Protein AF-A0A3C0VVR6-F1 (afdb_monomer)

Radius of gyration: 11.72 Å; Cα contacts (8 Å, |Δi|>4): 78; chains: 1; bounding box: 27×30×21 Å

Secondary structure (DSSP, 8-state):
-----S-HHHHHT-TT--EEEE-S-HHHHHHHHHHHHHTT-EEEEPSSS-SSHHHHHHHHHHHTT-

Structure (mmCIF, N/CA/C/O backbone):
data_AF-A0A3C0VVR6-F1
#
_entry.id   AF-A0A3C0VVR6-F1
#
loop_
_atom_site.group_PDB
_atom_site.id
_atom_site.type_symbol
_atom_site.label_atom_id
_atom_site.label_alt_id
_atom_site.label_comp_id
_atom_site.label_asym_id
_atom_site.label_entity_id
_atom_site.label_seq_id
_atom_site.pdbx_PDB_ins_code
_atom_site.Cartn_x
_atom_site.Cartn_y
_atom_site.Cartn_z
_atom_site.occupancy
_atom_site.B_iso_or_equiv
_atom_site.auth_seq_id
_atom_site.auth_comp_id
_atom_site.auth_asym_id
_atom_site.auth_atom_id
_atom_site.pdbx_PDB_model_num
ATOM 1 N N . ASP A 1 1 ? -13.231 -15.914 8.187 1.00 78.69 1 ASP A N 1
ATOM 2 C CA . ASP A 1 1 ? -13.131 -16.071 6.722 1.00 78.69 1 ASP A CA 1
ATOM 3 C C . ASP A 1 1 ? -12.162 -15.091 6.100 1.00 78.69 1 ASP A C 1
ATOM 5 O O . ASP A 1 1 ? -12.156 -13.924 6.474 1.00 78.69 1 ASP A O 1
ATOM 9 N N . CYS A 1 2 ? -11.367 -15.570 5.144 1.00 88.25 2 CYS A N 1
ATOM 10 C CA . CYS A 1 2 ? -10.517 -14.743 4.292 1.00 88.25 2 CYS A CA 1
ATOM 11 C C . CYS A 1 2 ? -11.236 -14.534 2.952 1.00 88.25 2 CYS A C 1
ATOM 13 O O . CYS A 1 2 ? -11.462 -15.498 2.221 1.00 88.25 2 CYS A O 1
ATOM 15 N N . LYS A 1 3 ? -11.657 -13.297 2.661 1.00 94.50 3 LYS A N 1
ATOM 16 C CA . LYS A 1 3 ? -12.367 -12.955 1.419 1.00 94.50 3 LYS A CA 1
ATOM 17 C C . LYS A 1 3 ? -11.374 -12.486 0.360 1.00 94.50 3 LYS A C 1
ATOM 19 O O . LYS A 1 3 ? -10.540 -11.632 0.649 1.00 94.50 3 LYS A O 1
ATOM 24 N N . ALA A 1 4 ? -11.501 -13.024 -0.849 1.00 96.00 4 ALA A N 1
ATOM 25 C CA . ALA A 1 4 ? -10.753 -12.567 -2.013 1.00 96.00 4 ALA A CA 1
ATOM 26 C C . ALA A 1 4 ? -11.474 -11.396 -2.696 1.00 96.00 4 ALA A C 1
ATOM 28 O O . ALA A 1 4 ? -12.704 -11.337 -2.702 1.00 96.00 4 ALA A O 1
ATOM 29 N N . TYR A 1 5 ? -10.689 -10.496 -3.283 1.00 95.94 5 TYR A N 1
ATOM 30 C CA . TYR A 1 5 ? -11.152 -9.322 -4.018 1.00 95.94 5 TYR A CA 1
ATOM 31 C C . TYR A 1 5 ? -10.401 -9.241 -5.344 1.00 95.94 5 TYR A C 1
ATOM 33 O O . TYR A 1 5 ? -9.243 -9.651 -5.417 1.00 95.94 5 TYR A O 1
ATOM 41 N N . ASN A 1 6 ? -11.055 -8.710 -6.378 1.00 96.94 6 ASN A N 1
ATOM 42 C CA . ASN A 1 6 ? -10.419 -8.493 -7.680 1.00 96.94 6 ASN A C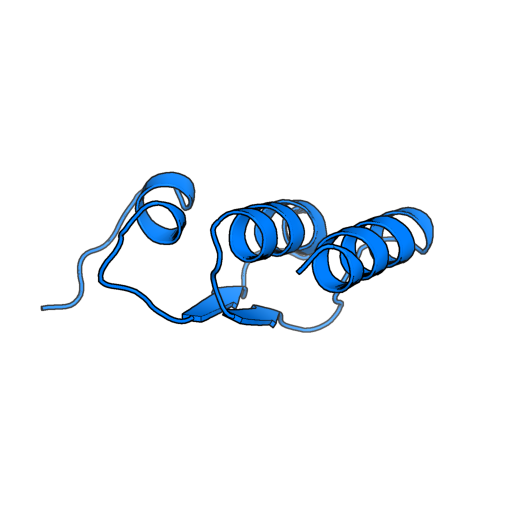A 1
ATOM 43 C C . ASN A 1 6 ? -9.765 -7.108 -7.778 1.00 96.94 6 ASN A C 1
ATOM 45 O O . ASN A 1 6 ? -8.805 -6.946 -8.527 1.00 96.94 6 ASN A O 1
ATOM 49 N N . ASP A 1 7 ? -10.254 -6.123 -7.017 1.00 96.75 7 ASP A N 1
ATOM 50 C CA . ASP A 1 7 ? -9.661 -4.790 -6.923 1.00 96.75 7 ASP A CA 1
ATOM 51 C C . ASP A 1 7 ? -9.127 -4.537 -5.502 1.00 96.75 7 ASP A C 1
ATOM 53 O O . ASP A 1 7 ? -9.853 -4.641 -4.510 1.00 96.75 7 ASP A O 1
ATOM 57 N N . TYR A 1 8 ? -7.849 -4.163 -5.388 1.00 97.38 8 TYR A N 1
ATOM 58 C CA . TYR A 1 8 ? -7.228 -3.826 -4.102 1.00 97.38 8 TYR A CA 1
ATOM 59 C C . TYR A 1 8 ? -7.887 -2.606 -3.439 1.00 97.38 8 TYR A C 1
ATOM 61 O O . TYR A 1 8 ? -7.824 -2.460 -2.216 1.00 97.38 8 TYR A O 1
ATOM 69 N N . ARG A 1 9 ? -8.559 -1.745 -4.216 1.00 97.62 9 ARG A N 1
ATOM 70 C CA . ARG A 1 9 ? -9.302 -0.588 -3.698 1.00 97.62 9 ARG A CA 1
ATOM 71 C C . ARG A 1 9 ? -10.443 -1.009 -2.783 1.00 97.62 9 ARG A C 1
ATOM 73 O O . ARG A 1 9 ? -10.769 -0.292 -1.842 1.00 97.62 9 ARG A O 1
ATOM 80 N N . GLU A 1 10 ? -11.023 -2.183 -3.007 1.00 97.62 10 GLU A N 1
ATOM 81 C CA . GLU A 1 10 ? -12.038 -2.745 -2.113 1.00 97.62 10 GLU A CA 1
ATOM 82 C C . GLU A 1 10 ? -11.442 -3.124 -0.748 1.00 97.62 10 GLU A C 1
ATOM 84 O O . GLU A 1 10 ? -12.135 -3.059 0.264 1.00 97.62 10 GLU A O 1
ATOM 89 N N . ILE A 1 11 ? -10.149 -3.463 -0.698 1.00 96.56 11 ILE A N 1
ATOM 90 C CA . ILE A 1 11 ? -9.432 -3.816 0.533 1.00 96.56 11 ILE A CA 1
ATOM 91 C C . ILE A 1 11 ? -9.032 -2.553 1.302 1.00 96.56 11 ILE A C 1
ATOM 93 O O . ILE A 1 11 ? -9.342 -2.439 2.485 1.00 96.56 11 ILE A O 1
ATOM 97 N N . ILE A 1 12 ? -8.388 -1.574 0.661 1.00 97.19 12 ILE A N 1
ATOM 98 C CA . ILE A 1 12 ? -7.904 -0.372 1.373 1.00 97.19 12 ILE A CA 1
ATOM 99 C C . ILE A 1 12 ? -9.047 0.527 1.874 1.00 97.19 12 ILE A C 1
ATOM 101 O O . ILE A 1 12 ? -8.866 1.249 2.849 1.00 97.19 12 ILE A O 1
ATOM 105 N N . ASN A 1 13 ? -10.239 0.448 1.268 1.00 96.62 13 ASN A N 1
ATOM 106 C CA . ASN A 1 13 ? -11.421 1.199 1.710 1.00 96.62 13 ASN A CA 1
ATOM 107 C C . ASN A 1 13 ? -12.183 0.536 2.871 1.00 96.62 13 ASN A C 1
ATOM 109 O O . ASN A 1 13 ? -13.095 1.141 3.444 1.00 96.62 13 ASN A O 1
ATOM 113 N N . ARG A 1 14 ? -11.839 -0.701 3.246 1.00 96.62 14 ARG A N 1
ATOM 114 C CA . ARG A 1 14 ? -12.470 -1.383 4.380 1.00 96.62 14 ARG A CA 1
ATOM 115 C C . ARG A 1 14 ? -12.061 -0.742 5.694 1.00 96.62 14 ARG A C 1
ATOM 117 O O . ARG A 1 14 ? -10.880 -0.571 5.974 1.00 96.62 14 ARG A O 1
ATOM 124 N N . LYS A 1 15 ? -13.040 -0.410 6.534 1.00 95.81 15 LYS A N 1
ATOM 125 C CA . LYS A 1 15 ? -12.799 0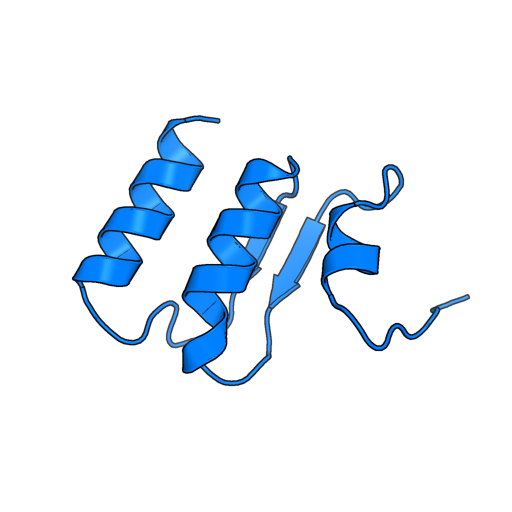.235 7.836 1.00 95.81 15 LYS A CA 1
ATOM 126 C C . LYS A 1 15 ? -12.313 -0.729 8.917 1.00 95.81 15 LYS A C 1
ATOM 128 O O . LYS A 1 15 ? -11.806 -0.273 9.927 1.00 95.81 15 LYS A O 1
ATOM 133 N N . ASP A 1 16 ? -12.474 -2.029 8.701 1.00 96.44 16 ASP A N 1
ATOM 134 C CA . ASP A 1 16 ?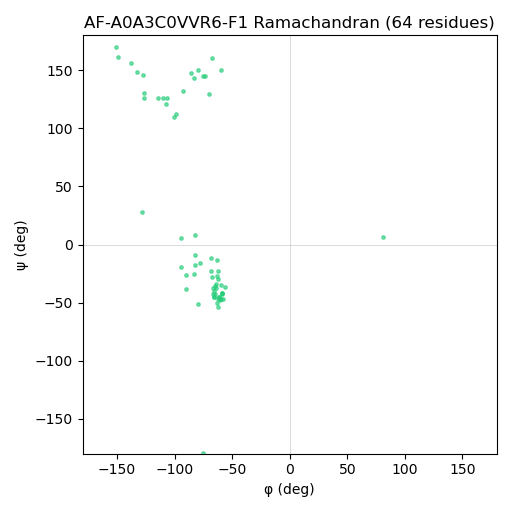 -12.116 -3.096 9.637 1.00 96.44 16 ASP A CA 1
ATOM 135 C C . ASP A 1 16 ? -10.717 -3.691 9.395 1.00 96.44 16 ASP A C 1
ATOM 137 O O . ASP A 1 16 ? -10.355 -4.682 10.018 1.00 96.44 16 ASP A O 1
ATOM 141 N N . ILE A 1 17 ? -9.944 -3.112 8.471 1.00 96.75 17 ILE A N 1
ATOM 142 C CA . ILE A 1 17 ? -8.558 -3.498 8.182 1.00 96.75 17 ILE A CA 1
ATOM 143 C C . ILE A 1 17 ? -7.630 -2.382 8.655 1.00 96.75 17 ILE A C 1
ATOM 145 O O . ILE A 1 17 ? -7.783 -1.244 8.213 1.00 96.75 17 ILE A O 1
ATOM 149 N N . ASP A 1 18 ? -6.641 -2.708 9.481 1.00 97.56 18 ASP A N 1
ATOM 150 C CA . ASP A 1 18 ? -5.679 -1.725 9.999 1.00 97.56 18 ASP A CA 1
ATOM 151 C C . ASP A 1 18 ? -4.442 -1.579 9.098 1.00 97.56 18 ASP A C 1
ATOM 153 O O . ASP A 1 18 ? -3.959 -0.471 8.860 1.00 97.56 18 ASP A O 1
ATOM 157 N N . ALA A 1 19 ? -3.960 -2.690 8.533 1.00 97.88 19 ALA A N 1
ATOM 158 C CA . ALA A 1 19 ? -2.726 -2.739 7.753 1.00 97.88 19 ALA A CA 1
ATOM 159 C C . ALA A 1 19 ? -2.852 -3.596 6.486 1.00 97.88 19 ALA A C 1
ATOM 161 O O . ALA A 1 19 ? -3.674 -4.513 6.416 1.00 97.88 19 ALA A O 1
ATOM 162 N N . VAL A 1 20 ? -2.002 -3.321 5.494 1.00 98.00 20 VAL A N 1
ATOM 163 C CA . VAL A 1 20 ? -1.899 -4.089 4.246 1.00 98.00 20 VAL A CA 1
ATOM 164 C C . VAL A 1 20 ? -0.463 -4.523 3.963 1.00 98.00 20 VAL A C 1
ATOM 166 O O . VAL A 1 20 ? 0.494 -3.806 4.257 1.00 98.00 20 VAL A O 1
ATOM 169 N N . CYS A 1 21 ? -0.330 -5.702 3.355 1.00 98.12 21 CYS A N 1
ATOM 170 C CA . CYS A 1 21 ? 0.922 -6.210 2.807 1.00 98.12 21 CYS A CA 1
ATOM 171 C C . CYS A 1 21 ? 0.850 -6.160 1.276 1.00 98.12 21 CYS A C 1
ATOM 173 O O . CYS A 1 21 ? -0.045 -6.763 0.680 1.00 98.12 21 CYS A O 1
ATOM 175 N N . ILE A 1 22 ? 1.767 -5.427 0.650 1.00 98.25 22 ILE A N 1
ATOM 176 C CA . ILE A 1 22 ? 1.861 -5.272 -0.800 1.00 98.25 22 ILE A CA 1
ATOM 177 C C . ILE A 1 22 ? 2.964 -6.196 -1.311 1.00 98.25 22 ILE A C 1
ATOM 179 O O . ILE A 1 22 ? 4.147 -5.965 -1.069 1.00 98.25 22 ILE A O 1
ATOM 183 N N . ALA A 1 23 ? 2.541 -7.245 -2.014 1.00 97.50 23 ALA A N 1
ATOM 184 C CA . ALA A 1 23 ? 3.397 -8.264 -2.624 1.00 97.50 23 ALA A CA 1
ATOM 185 C C . ALA A 1 23 ? 3.067 -8.466 -4.117 1.00 97.50 23 ALA A C 1
ATOM 187 O O . ALA A 1 23 ? 3.190 -9.563 -4.665 1.00 97.50 23 ALA A O 1
ATOM 188 N N . THR A 1 24 ? 2.560 -7.420 -4.769 1.00 96.94 24 THR A N 1
ATOM 189 C CA . THR A 1 24 ? 2.300 -7.404 -6.213 1.00 96.94 24 THR A CA 1
ATOM 190 C C . THR A 1 24 ? 3.611 -7.257 -6.998 1.00 96.94 24 THR A C 1
ATOM 192 O O . THR A 1 24 ? 4.682 -7.181 -6.410 1.00 96.94 24 THR A O 1
ATOM 195 N N . PRO A 1 25 ? 3.587 -7.209 -8.337 1.00 96.38 25 PRO A N 1
ATOM 196 C CA . PRO A 1 25 ? 4.750 -6.750 -9.090 1.00 96.38 25 PRO A CA 1
ATOM 197 C C . PRO A 1 25 ? 5.147 -5.303 -8.738 1.00 96.38 25 PRO A C 1
ATOM 199 O O . PRO A 1 25 ? 4.291 -4.471 -8.428 1.00 96.38 25 PRO A O 1
ATOM 202 N N . ASP A 1 26 ? 6.440 -4.997 -8.848 1.00 94.38 26 ASP A N 1
ATOM 203 C CA . ASP A 1 26 ? 7.085 -3.755 -8.392 1.00 94.38 26 ASP A CA 1
ATOM 204 C C . ASP A 1 26 ? 6.484 -2.468 -8.977 1.00 94.38 26 ASP A C 1
ATOM 206 O O . ASP A 1 26 ? 6.336 -1.471 -8.273 1.00 94.38 26 ASP A O 1
ATOM 210 N N . HIS A 1 27 ? 6.059 -2.496 -10.240 1.00 95.44 27 HIS A N 1
ATOM 211 C CA . HIS A 1 27 ? 5.429 -1.349 -10.906 1.00 95.44 27 HIS A CA 1
ATOM 212 C C . HIS A 1 27 ? 4.092 -0.911 -10.276 1.00 95.44 27 HIS A C 1
ATOM 214 O O . HIS A 1 27 ? 3.606 0.181 -10.569 1.00 95.44 27 HIS A O 1
ATOM 220 N N . TRP A 1 28 ? 3.495 -1.728 -9.401 1.00 97.62 28 TRP A N 1
ATOM 221 C CA . TRP A 1 28 ? 2.303 -1.366 -8.626 1.00 97.62 28 TRP A CA 1
ATOM 222 C C . TRP A 1 28 ? 2.612 -0.820 -7.234 1.00 97.62 28 TRP A C 1
ATOM 224 O O . TRP A 1 28 ? 1.758 -0.155 -6.643 1.00 97.62 28 TRP A O 1
ATOM 234 N N . HIS A 1 29 ? 3.810 -1.073 -6.703 1.00 98.06 29 HIS A N 1
ATOM 235 C CA . HIS A 1 29 ? 4.125 -0.841 -5.294 1.00 98.06 29 HIS A CA 1
ATOM 236 C C . HIS A 1 29 ? 3.918 0.608 -4.874 1.00 98.06 29 HIS A C 1
ATOM 238 O O . HIS A 1 29 ? 3.259 0.867 -3.866 1.00 98.06 29 HIS A O 1
ATOM 244 N N . ALA A 1 30 ? 4.424 1.558 -5.663 1.00 98.06 30 ALA A N 1
ATOM 245 C CA . ALA A 1 30 ? 4.297 2.979 -5.363 1.00 98.06 30 ALA A CA 1
ATOM 246 C C . ALA A 1 30 ? 2.825 3.426 -5.321 1.00 98.06 30 ALA A C 1
ATOM 248 O O . ALA A 1 30 ? 2.417 4.110 -4.383 1.00 98.06 30 ALA A O 1
ATOM 249 N N . ILE A 1 31 ? 2.023 2.992 -6.300 1.00 97.81 31 ILE A N 1
ATOM 250 C CA . ILE A 1 31 ? 0.599 3.338 -6.416 1.00 97.81 31 ILE A CA 1
ATOM 251 C C . ILE A 1 31 ? -0.160 2.809 -5.198 1.00 97.81 31 ILE A C 1
ATOM 253 O O . ILE A 1 31 ? -0.804 3.571 -4.478 1.00 97.81 31 ILE A O 1
ATOM 257 N N . GLN A 1 32 ? -0.029 1.512 -4.925 1.00 98.12 32 GLN A N 1
ATOM 258 C CA . GLN A 1 32 ? -0.755 0.857 -3.841 1.00 98.12 32 GLN A CA 1
ATOM 259 C C . GLN A 1 32 ? -0.311 1.355 -2.465 1.00 98.12 32 GLN A C 1
ATOM 261 O O . GLN A 1 32 ? -1.151 1.552 -1.591 1.00 98.12 32 GLN A O 1
ATOM 266 N N . THR A 1 33 ? 0.985 1.620 -2.279 1.00 98.19 33 THR A N 1
ATOM 267 C CA . THR A 1 33 ? 1.519 2.152 -1.018 1.00 98.19 33 THR A CA 1
ATOM 268 C C . THR A 1 33 ? 0.946 3.534 -0.736 1.00 98.19 33 THR A C 1
ATOM 270 O O . THR A 1 33 ? 0.419 3.768 0.350 1.00 98.19 33 THR A O 1
ATOM 273 N N . VAL A 1 34 ? 1.001 4.447 -1.712 1.00 97.88 34 VAL A N 1
ATOM 274 C CA . VAL A 1 34 ? 0.478 5.811 -1.549 1.00 97.88 34 VAL A CA 1
ATOM 275 C C . VAL A 1 34 ? -1.026 5.790 -1.278 1.00 97.88 34 VAL A C 1
ATOM 277 O O . VAL A 1 34 ? -1.491 6.471 -0.365 1.00 97.88 34 VAL A O 1
ATOM 280 N N . GLU A 1 35 ? -1.795 5.000 -2.029 1.00 98.00 35 GLU A N 1
ATOM 281 C CA . GLU A 1 35 ? -3.245 4.912 -1.834 1.00 98.00 35 GLU A CA 1
ATOM 282 C C . GLU A 1 35 ? -3.626 4.287 -0.486 1.00 98.00 35 GLU A C 1
ATOM 284 O O . GLU A 1 35 ? -4.535 4.785 0.182 1.00 98.00 35 GLU A O 1
ATOM 289 N N . ALA A 1 36 ? -2.915 3.250 -0.040 1.00 98.00 36 ALA A N 1
ATOM 290 C CA . ALA A 1 36 ? -3.150 2.625 1.258 1.00 98.00 36 ALA A CA 1
ATOM 291 C C . ALA A 1 36 ? -2.827 3.577 2.422 1.00 98.00 36 ALA A C 1
ATOM 293 O O . ALA A 1 36 ? -3.650 3.728 3.327 1.00 98.00 36 ALA A O 1
ATOM 294 N N . VAL A 1 37 ? -1.689 4.282 2.362 1.00 97.50 37 VAL A N 1
ATOM 295 C CA . VAL A 1 37 ? -1.312 5.301 3.358 1.00 97.50 37 VAL A CA 1
ATOM 296 C C . VAL A 1 37 ? -2.359 6.414 3.421 1.00 97.50 37 VAL A C 1
ATOM 298 O O . VAL A 1 37 ? -2.826 6.753 4.509 1.00 97.50 37 VAL A O 1
ATOM 301 N N . ASN A 1 38 ? -2.791 6.934 2.267 1.00 96.69 38 ASN A N 1
ATOM 302 C CA . ASN A 1 38 ? -3.837 7.961 2.195 1.00 96.69 38 ASN A CA 1
ATOM 303 C C . ASN A 1 38 ? -5.196 7.461 2.719 1.00 96.69 38 ASN A C 1
ATOM 305 O O . ASN A 1 38 ? -5.985 8.255 3.224 1.00 96.69 38 ASN A O 1
ATOM 309 N N . SER A 1 39 ? -5.458 6.153 2.637 1.00 96.69 39 SER A N 1
ATOM 310 C CA . SER A 1 39 ? -6.653 5.501 3.200 1.00 96.69 39 SER A CA 1
ATOM 311 C C . SER A 1 39 ? -6.523 5.199 4.701 1.00 96.69 39 SER A C 1
ATOM 313 O O . SER A 1 39 ? -7.368 4.514 5.282 1.00 96.69 39 SER A O 1
ATOM 315 N N . GLY A 1 40 ? -5.458 5.688 5.342 1.00 96.38 40 GLY A N 1
ATOM 316 C CA . GLY A 1 40 ? -5.201 5.535 6.770 1.00 96.38 40 GLY A CA 1
ATOM 317 C C . GLY A 1 40 ? -4.599 4.188 7.165 1.00 96.38 40 GLY A C 1
ATOM 318 O O . GLY A 1 40 ? -4.428 3.956 8.360 1.00 96.38 40 GLY A O 1
ATOM 319 N N . LYS A 1 41 ? -4.243 3.325 6.207 1.00 97.75 41 LYS A N 1
ATOM 320 C CA . LYS A 1 41 ? -3.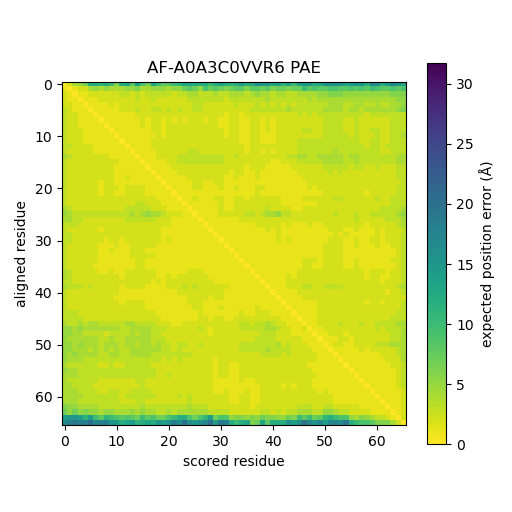672 2.000 6.485 1.00 97.75 41 LYS A CA 1
ATOM 321 C C . LYS A 1 41 ? -2.195 2.090 6.824 1.00 97.75 41 LYS A C 1
ATOM 323 O O . LYS A 1 41 ? -1.490 2.974 6.329 1.00 97.75 41 LYS A O 1
ATOM 328 N N . ASP A 1 42 ? -1.735 1.156 7.640 1.00 97.88 42 ASP A N 1
ATOM 329 C CA . ASP A 1 42 ? -0.309 0.877 7.771 1.00 97.88 42 ASP A CA 1
ATOM 330 C C . ASP A 1 42 ? 0.126 -0.060 6.642 1.00 97.88 42 ASP A C 1
ATOM 332 O O . ASP A 1 42 ? -0.638 -0.918 6.195 1.00 97.88 42 ASP A O 1
ATOM 336 N N . VAL A 1 43 ? 1.337 0.137 6.124 1.00 98.12 43 VAL A N 1
ATOM 337 C CA . VAL A 1 43 ? 1.783 -0.537 4.901 1.00 98.12 43 VAL A CA 1
ATOM 338 C C . VAL A 1 43 ? 3.097 -1.259 5.133 1.00 98.12 43 VAL A C 1
ATOM 340 O O . VAL A 1 43 ? 4.095 -0.654 5.521 1.00 98.12 43 VAL A O 1
ATOM 343 N N . TYR A 1 44 ? 3.100 -2.547 4.809 1.00 98.19 44 TYR A N 1
ATOM 344 C CA . TYR A 1 44 ? 4.304 -3.317 4.536 1.00 98.19 44 TYR A CA 1
ATOM 345 C C . TYR A 1 44 ? 4.382 -3.561 3.029 1.00 98.19 44 TYR A C 1
ATOM 347 O O . TYR A 1 44 ? 3.425 -4.057 2.441 1.00 98.19 44 TYR A O 1
ATOM 355 N N . CYS A 1 45 ? 5.492 -3.204 2.391 1.00 98.06 45 CYS A N 1
ATOM 356 C CA . CYS A 1 45 ? 5.667 -3.354 0.949 1.00 98.06 45 CYS A CA 1
ATOM 357 C C . CYS A 1 45 ? 6.951 -4.130 0.663 1.00 98.06 45 CYS A C 1
ATOM 359 O O . CYS A 1 45 ? 8.007 -3.813 1.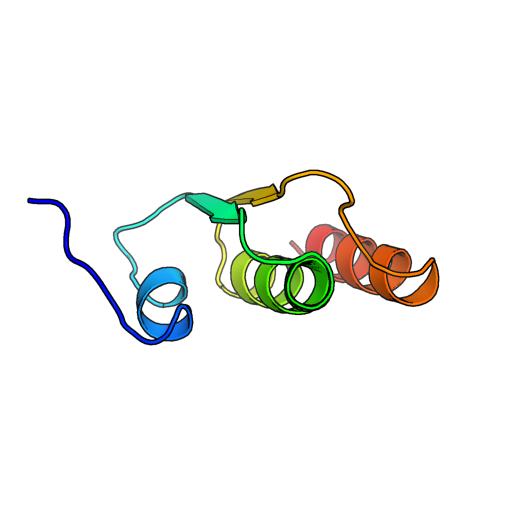219 1.00 98.06 45 CYS A O 1
ATOM 361 N N . GLU A 1 46 ? 6.843 -5.154 -0.179 1.00 98.19 46 GLU A N 1
ATOM 362 C CA . GLU A 1 46 ? 7.966 -6.002 -0.560 1.00 98.19 46 GLU A CA 1
ATOM 363 C C . GLU A 1 46 ? 9.012 -5.264 -1.398 1.00 98.19 46 GLU A C 1
ATOM 365 O O . GLU A 1 46 ? 8.766 -4.227 -2.021 1.00 98.19 46 GLU A O 1
ATOM 370 N N . LYS A 1 47 ? 10.224 -5.828 -1.430 1.00 96.12 47 LYS A N 1
ATOM 371 C CA . LYS A 1 47 ? 11.304 -5.262 -2.245 1.00 96.12 47 LYS A CA 1
ATOM 372 C C . LYS A 1 47 ? 11.073 -5.531 -3.745 1.00 96.12 47 LYS A C 1
ATOM 374 O O . LYS A 1 47 ? 10.702 -6.650 -4.106 1.00 96.12 47 LYS A O 1
ATOM 379 N N . PRO A 1 48 ? 11.447 -4.593 -4.634 1.00 95.94 48 PRO A N 1
ATOM 380 C CA . PRO A 1 48 ? 11.844 -3.210 -4.352 1.00 95.94 48 PRO A CA 1
ATOM 381 C C . PRO A 1 48 ? 10.625 -2.334 -4.022 1.00 95.94 48 PRO A C 1
ATOM 383 O O . PRO A 1 48 ? 9.579 -2.502 -4.628 1.00 95.94 48 PRO A O 1
ATOM 386 N N . LEU A 1 49 ? 10.765 -1.363 -3.113 1.00 95.38 49 LEU A N 1
ATOM 387 C CA . LEU A 1 49 ? 9.648 -0.488 -2.710 1.00 95.38 49 LEU A CA 1
ATOM 388 C C . LEU A 1 49 ? 9.056 0.316 -3.884 1.00 95.38 49 LEU A C 1
ATOM 390 O O . LEU A 1 49 ? 7.863 0.599 -3.902 1.00 95.38 49 LEU A O 1
ATOM 394 N N . THR A 1 50 ? 9.895 0.722 -4.836 1.00 97.00 50 THR A N 1
ATOM 395 C CA . THR A 1 50 ? 9.537 1.563 -5.985 1.00 97.00 50 THR A CA 1
ATOM 396 C C . THR A 1 50 ? 10.419 1.232 -7.183 1.00 97.00 50 THR A C 1
ATOM 398 O O . THR A 1 50 ? 11.506 0.666 -7.032 1.00 97.00 50 THR A O 1
ATOM 401 N N . HIS A 1 51 ? 9.973 1.622 -8.377 1.00 94.38 51 HIS A N 1
ATOM 402 C CA . HIS A 1 51 ? 10.710 1.408 -9.618 1.00 94.38 51 HIS A CA 1
ATOM 403 C C . HIS A 1 51 ? 11.775 2.490 -9.864 1.00 94.38 51 HIS A C 1
ATOM 405 O O . HIS A 1 51 ? 12.772 2.261 -10.548 1.00 94.38 51 HIS A O 1
ATOM 411 N N . ASN A 1 52 ? 11.590 3.693 -9.310 1.00 95.38 52 ASN A N 1
ATOM 412 C CA . ASN A 1 52 ? 12.522 4.811 -9.465 1.00 95.38 52 ASN A CA 1
ATOM 413 C C . ASN A 1 52 ? 12.498 5.773 -8.260 1.00 95.38 52 ASN A C 1
ATOM 415 O O . ASN A 1 52 ? 11.627 5.724 -7.392 1.00 95.38 52 ASN A O 1
ATOM 419 N N . VAL A 1 53 ? 13.464 6.698 -8.230 1.00 97.12 53 VAL A N 1
ATOM 420 C CA . VAL A 1 53 ? 13.622 7.682 -7.141 1.00 97.12 53 VAL A CA 1
ATOM 421 C C . VAL A 1 53 ? 12.434 8.641 -7.046 1.00 97.12 53 VAL A C 1
ATOM 423 O O . VAL A 1 53 ? 12.074 9.060 -5.945 1.00 97.12 53 VAL A O 1
ATOM 426 N N . HIS A 1 54 ? 11.810 8.995 -8.174 1.00 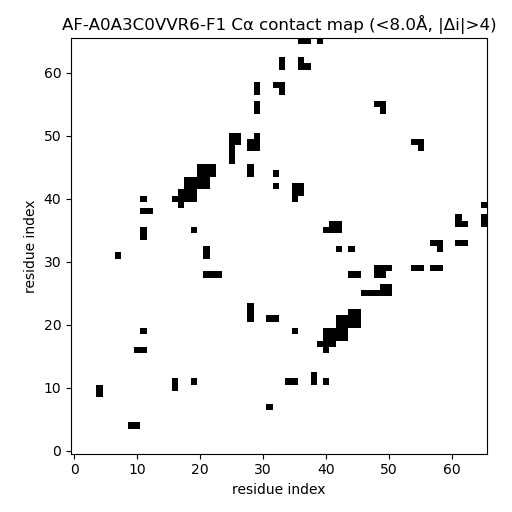97.25 54 HIS A N 1
ATOM 427 C CA . HIS A 1 54 ? 10.659 9.895 -8.167 1.00 97.25 54 HIS A CA 1
ATOM 428 C C . HIS A 1 54 ? 9.499 9.283 -7.376 1.00 97.25 54 HIS A C 1
ATOM 430 O O . HIS A 1 54 ? 8.945 9.939 -6.495 1.00 97.25 54 HIS A O 1
ATOM 436 N N . GLU A 1 55 ? 9.183 8.016 -7.630 1.00 97.75 55 GLU A N 1
ATOM 437 C CA . GLU A 1 55 ? 8.186 7.259 -6.873 1.00 97.75 55 GLU A CA 1
ATOM 438 C C . GLU A 1 55 ? 8.530 7.179 -5.384 1.00 97.75 55 GLU A C 1
ATOM 440 O O . GLU A 1 55 ? 7.652 7.399 -4.550 1.00 97.75 55 GLU A O 1
ATOM 445 N N . SER A 1 56 ? 9.802 6.957 -5.026 1.00 96.94 56 SER A N 1
ATOM 446 C CA . SER A 1 56 ? 10.225 6.932 -3.616 1.00 96.94 56 SER A CA 1
ATOM 447 C C . SER A 1 56 ? 9.916 8.252 -2.914 1.00 96.94 56 SER A C 1
ATOM 449 O O . SER A 1 56 ? 9.431 8.269 -1.784 1.00 96.94 56 SER A O 1
ATOM 451 N N . VAL A 1 57 ? 10.150 9.377 -3.597 1.00 97.88 57 VAL A N 1
ATOM 452 C CA . VAL A 1 57 ? 9.815 10.712 -3.085 1.00 97.88 57 VAL A CA 1
ATOM 453 C C . VAL A 1 57 ? 8.304 10.880 -2.909 1.00 97.88 57 VAL A C 1
ATOM 455 O O . VAL A 1 57 ? 7.886 11.499 -1.930 1.00 97.88 57 VAL A O 1
ATOM 458 N N . GLN A 1 58 ? 7.476 10.326 -3.800 1.00 97.31 58 GLN A N 1
ATOM 459 C CA . GLN A 1 58 ? 6.017 10.375 -3.635 1.00 97.31 58 GLN A CA 1
ATOM 460 C C . GLN A 1 58 ? 5.548 9.558 -2.428 1.00 97.31 58 GLN A C 1
ATOM 462 O O . GLN A 1 58 ? 4.739 10.056 -1.646 1.00 97.31 58 GLN A O 1
ATOM 467 N N . VAL A 1 59 ? 6.099 8.357 -2.227 1.00 97.38 59 VAL A N 1
ATOM 468 C CA . VAL A 1 59 ? 5.800 7.520 -1.054 1.00 97.38 59 VAL A CA 1
ATOM 469 C C . VAL A 1 59 ? 6.182 8.245 0.239 1.00 97.38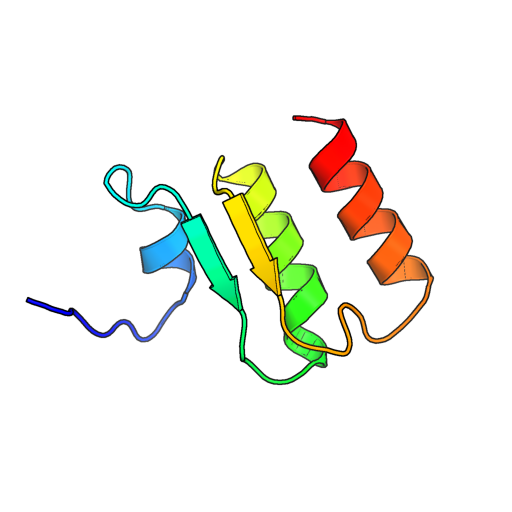 59 VAL A C 1
ATOM 471 O O . VAL A 1 59 ? 5.353 8.360 1.140 1.00 97.38 59 VAL A O 1
ATOM 474 N N . MET A 1 60 ? 7.385 8.826 0.315 1.00 97.50 60 MET A N 1
ATOM 475 C CA . MET A 1 60 ? 7.816 9.597 1.492 1.00 97.50 60 MET A CA 1
ATOM 476 C C . MET A 1 60 ? 6.890 10.783 1.783 1.00 97.50 60 MET A C 1
ATOM 478 O O . MET A 1 60 ? 6.522 11.015 2.933 1.00 97.50 60 MET A O 1
ATOM 482 N N . LYS A 1 61 ? 6.474 11.522 0.747 1.00 97.56 61 LYS A N 1
ATOM 483 C CA . LYS A 1 61 ? 5.523 12.633 0.897 1.00 97.56 61 LYS A CA 1
ATOM 484 C C . LYS A 1 61 ? 4.148 12.169 1.363 1.00 97.56 61 LYS A C 1
ATOM 486 O O . LYS A 1 61 ? 3.499 12.912 2.089 1.00 97.56 61 LYS A O 1
ATOM 491 N N . ALA A 1 62 ? 3.684 10.999 0.925 1.00 96.38 62 ALA A N 1
ATOM 492 C CA . ALA A 1 62 ? 2.409 10.447 1.372 1.00 96.38 62 ALA A CA 1
ATOM 493 C C . ALA A 1 62 ? 2.454 10.109 2.868 1.00 96.38 62 ALA 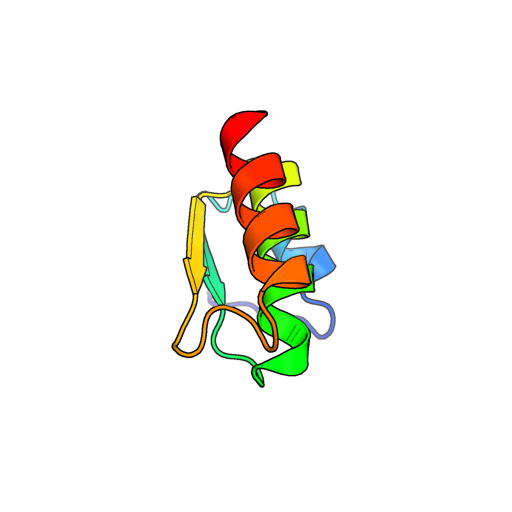A C 1
ATOM 495 O O . ALA A 1 62 ? 1.561 10.511 3.604 1.00 96.38 62 ALA A O 1
ATOM 496 N N . VAL A 1 63 ? 3.532 9.464 3.326 1.00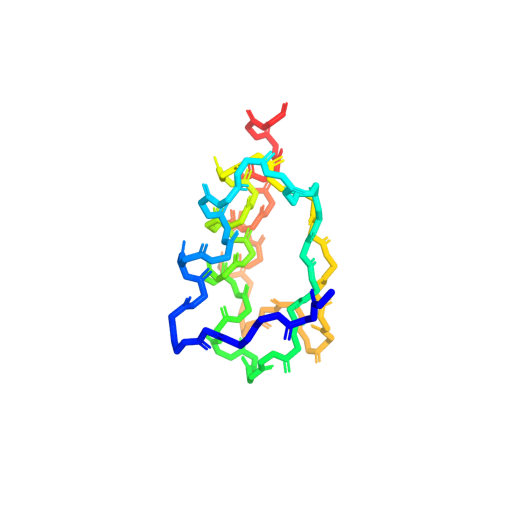 95.75 63 VAL A N 1
ATOM 497 C CA . VAL A 1 63 ? 3.719 9.120 4.744 1.00 95.75 63 VAL A CA 1
ATOM 498 C C . VAL A 1 63 ? 3.855 10.369 5.614 1.00 95.75 63 VAL A C 1
ATOM 500 O O . VAL A 1 63 ? 3.217 10.444 6.651 1.00 95.75 63 VAL A O 1
ATOM 503 N N . ALA A 1 64 ? 4.612 11.380 5.180 1.00 95.06 64 ALA A N 1
ATOM 504 C CA . ALA A 1 64 ? 4.831 12.604 5.959 1.00 95.06 64 ALA A CA 1
ATOM 505 C C . ALA A 1 64 ? 3.589 13.507 6.116 1.00 95.06 64 ALA A C 1
ATOM 507 O O . ALA A 1 64 ? 3.631 14.468 6.881 1.00 95.06 64 ALA A O 1
ATOM 508 N N . LYS A 1 65 ? 2.510 13.258 5.359 1.00 83.06 65 LYS A N 1
ATOM 509 C CA . LYS A 1 65 ? 1.222 13.959 5.520 1.00 83.06 65 LYS A CA 1
ATOM 510 C C . LYS A 1 65 ? 0.355 13.366 6.635 1.00 83.06 65 LYS A C 1
ATOM 512 O O . LYS A 1 65 ? -0.616 14.017 7.017 1.00 83.06 65 LYS A O 1
ATOM 517 N N . LYS A 1 66 ? 0.653 12.138 7.059 1.00 60.28 66 LYS A N 1
ATOM 518 C CA . LYS A 1 66 ? -0.038 11.411 8.126 1.00 60.28 66 LYS A CA 1
ATOM 519 C C . LYS A 1 66 ? 0.630 11.738 9.459 1.00 60.28 66 LYS A C 1
ATOM 521 O O . LYS A 1 66 ? -0.125 11.910 10.438 1.00 60.28 66 LYS A O 1
#

pLDDT: mean 95.83, std 5.41, range [60.28, 98.25]

Nearest PDB structures (foldseek):
  3rc1-assembly1_A  TM=9.435E-01  e=3.401E-04  Actinomadura kijaniata
  3rc2-assembly1_A  TM=9.553E-01  e=3.629E-04  Actinomadura kijaniata
  5b3v-assembly3_C  TM=9.453E-01  e=2.236E-03  Synechocystis sp. PCC 6803 substr. Kazusa
  3e82-assembly2_E  TM=9.294E-01  e=1.841E-03  Klebsiella pneumoniae subsp. pneumoniae MGH 78578
  3fd8-assembly1_F  TM=8.922E-01  e=2.236E-03  Enterococcus faecalis

Mean predicted aligned error: 2.47 Å

Sequence (66 aa):
DCKAYNDYREIINRKDIDAVCIATPDHWHAIQTVEAVNSGKDVYCEKPLTHNVHESVQVMKAVAKK

Solvent-accessible surface area (backbone atoms only — not comparable to full-atom values): 4085 Å² total; per-residue (Å²): 137,89,82,89,72,93,50,70,67,67,57,48,69,37,87,91,53,64,63,49,78,49,80,70,65,43,90,46,36,40,60,53,49,34,53,29,43,74,55,70,30,45,80,47,68,46,89,56,60,39,83,48,72,68,44,46,53,50,40,53,55,45,57,74,74,109

Foldseek 3Di:
DDDDDPDCVVVLLDPPAAADEAPDPQQCQLVSLLSSLLSNHHYDYDPPNHPDPVSVVSNVVSNVVD